Protein AF-A0A6N7WVG4-F1 (afdb_monomer)

Foldseek 3Di:
DVVLVVVWDFDPVCVVVVHTDIDPPSCVVVVVVVCCCVPPVDDPPDDPDDD

Secondary structure (DSSP, 8-state):
-HHHHTT--B-HHHHTTT---B-SSS-HHHHHHHHHIIIII--TT------

Mean predicted aligned error: 9.09 Å

Nearest PDB structures (foldseek):
  5oee-assembly6_F  TM=9.644E-01  e=5.092E-03  Deep-sea thermophilic phage D6E
  5oee-assembly3_C  TM=9.538E-01  e=5.464E-03  Deep-sea thermophilic phage D6E
  5oeb-assembly3_C  TM=9.509E-01  e=5.464E-03  Deep-sea thermophilic phage D6E
  5oea-assembly3_C  TM=9.498E-01  e=6.750E-03  Deep-sea thermophilic phage D6E

pLDDT: mean 75.27, std 10.58, range [40.97, 86.88]

Sequence (51 aa):
TIKEFSSYTWDEKAVDRGEDKPVKEYDHAMDAVRYFCYTIIRKRGLRLSEE

Solvent-accessible surface area (backbone atoms only — not comparable to full-atom values): 3344 Å² total; per-residue (Å²): 100,78,71,34,69,77,58,69,50,70,31,66,75,32,52,79,71,76,38,95,46,67,50,98,53,74,43,71,63,55,52,53,49,50,50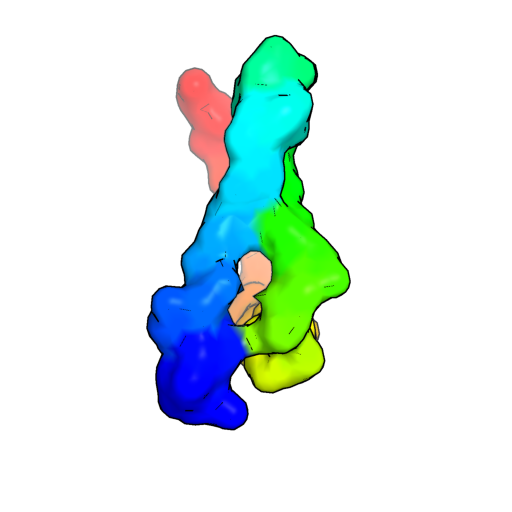,46,42,62,70,73,67,53,66,92,79,80,71,85,78,84,130

Structure (mmCIF, N/CA/C/O backbone):
data_AF-A0A6N7WVG4-F1
#
_entry.id   AF-A0A6N7WVG4-F1
#
loop_
_atom_site.group_PDB
_atom_site.id
_atom_site.type_symbol
_atom_site.label_atom_id
_atom_site.label_alt_id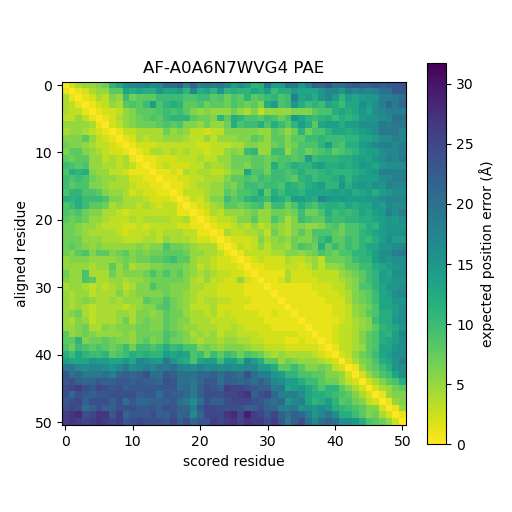
_atom_site.label_comp_id
_atom_site.label_asym_id
_atom_site.label_entity_id
_atom_site.label_seq_id
_atom_site.pdbx_PDB_ins_code
_atom_site.Cartn_x
_atom_site.Cartn_y
_atom_site.Cartn_z
_atom_site.occupancy
_atom_site.B_iso_or_equiv
_atom_site.auth_seq_id
_atom_site.auth_comp_id
_atom_site.auth_asym_id
_atom_site.auth_atom_id
_atom_site.pdbx_PDB_model_num
ATOM 1 N N . THR A 1 1 ? 4.262 -6.811 7.800 1.00 59.44 1 THR A N 1
ATOM 2 C CA . THR A 1 1 ? 3.837 -7.572 6.606 1.00 59.44 1 THR A CA 1
ATOM 3 C C . THR A 1 1 ? 2.460 -8.212 6.756 1.00 59.44 1 THR A C 1
ATOM 5 O O . THR A 1 1 ? 1.509 -7.542 6.405 1.00 59.44 1 THR A O 1
ATOM 8 N N . ILE A 1 2 ? 2.264 -9.423 7.317 1.00 70.81 2 ILE A N 1
ATOM 9 C CA . ILE A 1 2 ? 0.918 -10.072 7.361 1.00 70.81 2 ILE A CA 1
ATOM 10 C C . ILE A 1 2 ? -0.132 -9.224 8.104 1.00 70.81 2 ILE A C 1
ATOM 12 O O . ILE A 1 2 ? -1.258 -9.093 7.639 1.00 70.81 2 ILE A O 1
ATOM 16 N N . LYS A 1 3 ? 0.255 -8.597 9.220 1.00 67.00 3 LYS A N 1
ATOM 17 C CA . LYS A 1 3 ? -0.631 -7.715 9.998 1.00 67.00 3 LYS A CA 1
ATOM 18 C C . LYS A 1 3 ? -0.996 -6.410 9.276 1.00 67.00 3 LYS A C 1
ATOM 20 O O . LYS A 1 3 ? -2.036 -5.840 9.557 1.00 67.00 3 LYS A O 1
ATOM 25 N N . GLU A 1 4 ? -0.154 -5.942 8.356 1.00 62.03 4 GLU A N 1
ATOM 26 C CA . GLU A 1 4 ? -0.413 -4.717 7.581 1.00 62.03 4 GLU A CA 1
ATOM 27 C C . GLU A 1 4 ? -1.394 -5.000 6.439 1.00 62.03 4 GLU A C 1
ATOM 29 O O . GLU A 1 4 ? -2.293 -4.208 6.189 1.00 62.03 4 GLU A O 1
ATOM 34 N N . PHE A 1 5 ? -1.309 -6.185 5.823 1.00 65.62 5 PHE A N 1
ATOM 35 C CA . PHE A 1 5 ? -2.298 -6.627 4.835 1.00 65.62 5 PHE A CA 1
ATOM 36 C C . PHE A 1 5 ? -3.710 -6.760 5.421 1.00 65.62 5 PHE A C 1
ATOM 38 O O . PHE A 1 5 ? -4.677 -6.485 4.719 1.00 65.62 5 PHE A O 1
ATOM 45 N N . SER A 1 6 ? -3.848 -7.148 6.695 1.00 70.44 6 SER A N 1
ATOM 46 C CA . SER A 1 6 ? -5.160 -7.220 7.359 1.00 70.44 6 SER A CA 1
ATOM 47 C C . SER A 1 6 ? -5.738 -5.860 7.759 1.00 70.44 6 SER A C 1
ATOM 49 O O . SER A 1 6 ? -6.905 -5.797 8.133 1.00 70.44 6 SER A O 1
ATOM 51 N N . SER A 1 7 ? -4.937 -4.794 7.721 1.00 73.94 7 SER A N 1
ATOM 52 C CA . SER A 1 7 ? -5.318 -3.458 8.198 1.00 73.94 7 SER A CA 1
ATOM 53 C C . SER A 1 7 ? -5.359 -2.409 7.087 1.00 73.94 7 SER A C 1
ATOM 55 O O . SER A 1 7 ? -5.576 -1.238 7.375 1.00 73.94 7 SER A O 1
ATOM 57 N N . TYR A 1 8 ? -5.181 -2.808 5.825 1.00 69.94 8 TYR A N 1
ATOM 58 C CA . TYR A 1 8 ? -5.336 -1.896 4.699 1.00 69.94 8 TYR A CA 1
ATOM 59 C C . TYR A 1 8 ? -6.803 -1.615 4.411 1.00 69.94 8 TYR A C 1
ATOM 61 O O . TYR A 1 8 ? -7.547 -2.508 4.003 1.00 69.94 8 TYR A O 1
ATOM 69 N N . THR A 1 9 ? -7.209 -0.365 4.592 1.00 79.94 9 THR A N 1
ATOM 70 C CA . THR A 1 9 ? -8.590 0.069 4.393 1.00 79.94 9 THR A CA 1
ATOM 71 C C . THR A 1 9 ? -8.654 1.329 3.539 1.00 79.94 9 THR A C 1
ATOM 73 O O . THR A 1 9 ? -7.704 2.113 3.462 1.00 79.94 9 THR A O 1
ATOM 76 N N . TRP A 1 10 ? -9.799 1.528 2.893 1.00 81.62 10 TRP A N 1
ATOM 77 C CA . TRP A 1 10 ? -10.103 2.734 2.127 1.00 81.62 10 TRP A CA 1
ATOM 78 C C . TRP A 1 10 ? -10.567 3.865 3.050 1.00 81.62 10 TRP A C 1
ATOM 80 O O . TRP A 1 10 ? -11.213 3.613 4.065 1.00 81.62 10 TRP A O 1
ATOM 90 N N . ASP A 1 11 ? -10.212 5.107 2.714 1.00 83.75 11 ASP A N 1
ATOM 91 C CA . ASP A 1 11 ? -10.675 6.291 3.443 1.00 83.75 11 ASP A CA 1
ATOM 92 C C . ASP A 1 11 ? -12.134 6.584 3.065 1.00 83.75 11 ASP A C 1
ATOM 94 O O . ASP A 1 11 ? -12.418 7.084 1.978 1.00 83.75 1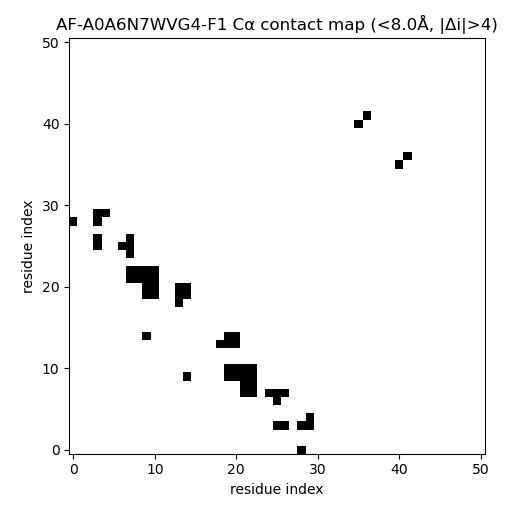1 ASP A O 1
ATOM 98 N N . GLU A 1 12 ? -13.061 6.295 3.978 1.00 83.25 12 GLU A N 1
ATOM 99 C CA . GLU A 1 12 ? -14.504 6.490 3.776 1.00 83.25 12 GLU A CA 1
ATOM 100 C C . GLU A 1 12 ? -14.859 7.936 3.390 1.00 83.25 12 GLU A C 1
ATOM 102 O O . GLU A 1 12 ? -15.693 8.164 2.519 1.00 83.25 12 GLU A O 1
ATOM 107 N N . LYS A 1 13 ? -14.155 8.937 3.937 1.00 81.00 13 LYS A N 1
ATOM 108 C CA . LYS A 1 13 ? -14.403 10.345 3.584 1.00 81.00 13 LYS A CA 1
ATOM 109 C C . LYS A 1 13 ? -13.918 10.673 2.178 1.00 81.00 13 LYS A C 1
ATOM 111 O O . LYS A 1 13 ? -14.326 11.684 1.613 1.00 81.00 13 LYS A O 1
ATOM 116 N N . ALA A 1 14 ? -12.953 9.920 1.659 1.00 76.56 14 ALA A N 1
ATOM 117 C CA . ALA A 1 14 ? -12.492 10.048 0.284 1.00 76.56 14 ALA A CA 1
ATOM 118 C C . ALA A 1 14 ? -13.522 9.506 -0.694 1.00 76.56 14 ALA A C 1
ATOM 120 O O . ALA A 1 14 ? -13.833 10.190 -1.667 1.00 76.56 14 ALA A O 1
ATOM 121 N N . VAL A 1 15 ? -14.119 8.361 -0.361 1.00 79.19 15 VAL A N 1
ATOM 122 C CA . VAL A 1 15 ? -15.212 7.761 -1.130 1.00 79.19 15 VAL A CA 1
ATOM 123 C C . VAL A 1 15 ? -16.375 8.747 -1.269 1.00 79.19 15 VAL 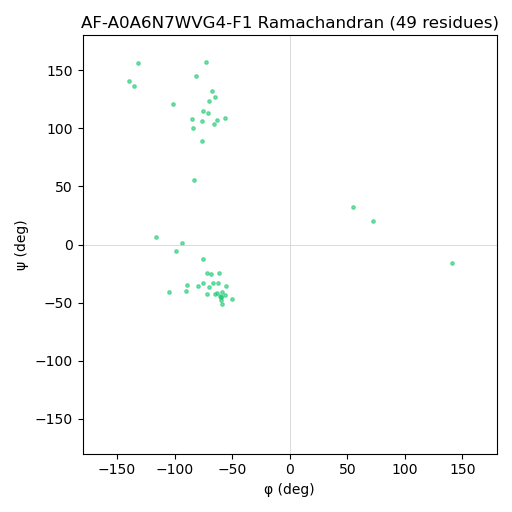A C 1
ATOM 125 O O . VAL A 1 15 ? -16.851 8.968 -2.380 1.00 79.19 15 VAL A O 1
ATOM 128 N N . ASP A 1 16 ? -16.745 9.447 -0.192 1.00 80.56 16 ASP A N 1
ATOM 129 C CA . ASP A 1 16 ? -17.791 10.486 -0.224 1.00 80.56 16 ASP A CA 1
ATOM 130 C C . ASP A 1 16 ? -17.472 11.665 -1.164 1.00 80.56 16 ASP A C 1
ATOM 132 O O . ASP A 1 16 ? -18.373 12.361 -1.634 1.00 80.56 16 ASP A O 1
ATOM 136 N N . ARG A 1 17 ? -16.186 11.910 -1.447 1.00 84.50 17 ARG A N 1
ATOM 137 C CA . ARG A 1 17 ? -15.719 12.932 -2.400 1.00 84.50 17 ARG A CA 1
ATOM 138 C C . ARG A 1 17 ? -15.498 12.380 -3.814 1.00 84.50 17 ARG A C 1
ATOM 140 O O . ARG A 1 17 ? -15.087 13.141 -4.686 1.00 84.50 17 ARG A O 1
ATOM 147 N N . GLY A 1 18 ? -15.755 11.091 -4.046 1.00 83.44 18 GLY A N 1
ATOM 148 C CA . GLY A 1 18 ? -15.446 10.404 -5.303 1.00 83.44 18 GLY A CA 1
ATOM 149 C C . GLY A 1 18 ? -13.948 10.156 -5.519 1.00 83.44 18 GLY A C 1
ATOM 150 O O . GLY A 1 18 ? -13.513 9.984 -6.654 1.00 83.44 18 GLY A O 1
ATOM 151 N N . GLU A 1 19 ? -13.145 10.187 -4.453 1.00 81.69 19 GLU A N 1
ATOM 152 C CA . GLU A 1 19 ? -11.704 9.930 -4.478 1.00 81.69 19 GLU A CA 1
ATOM 153 C C . GLU A 1 19 ? -11.402 8.506 -3.992 1.00 81.69 19 GLU A C 1
ATOM 155 O O . GLU A 1 19 ? -11.634 8.184 -2.826 1.00 81.69 19 GLU A O 1
ATOM 160 N N . ASP A 1 20 ? -10.759 7.688 -4.825 1.00 80.06 20 ASP A N 1
ATOM 161 C CA . ASP A 1 20 ? -10.210 6.405 -4.381 1.00 80.06 20 ASP A CA 1
ATOM 162 C C . ASP A 1 20 ? -8.826 6.608 -3.759 1.00 80.06 20 ASP A C 1
ATOM 164 O O . ASP A 1 20 ? -7.812 6.720 -4.458 1.00 80.06 20 ASP A O 1
ATOM 168 N N . LYS A 1 21 ? -8.755 6.629 -2.421 1.00 84.00 21 LYS A N 1
ATOM 169 C CA . LYS A 1 21 ? -7.472 6.614 -1.701 1.00 84.00 21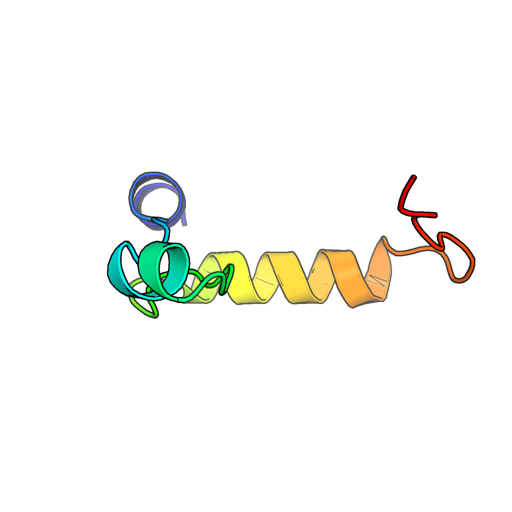 LYS A CA 1
ATOM 170 C C . LYS A 1 21 ? -7.480 5.729 -0.446 1.00 84.00 21 LYS A C 1
ATOM 172 O O . LYS A 1 21 ? -8.458 5.732 0.306 1.00 84.00 21 LYS A O 1
ATOM 177 N N . PRO A 1 22 ? -6.388 4.994 -0.182 1.00 85.19 22 PRO A N 1
ATOM 178 C CA . PRO A 1 22 ? -6.236 4.252 1.061 1.00 85.19 22 PRO A CA 1
ATOM 179 C C . PRO A 1 22 ? -5.957 5.180 2.250 1.00 85.19 22 PRO A C 1
ATOM 181 O O . PRO A 1 22 ? -5.429 6.285 2.087 1.00 85.19 22 PRO A O 1
ATOM 184 N N . VAL A 1 23 ? -6.260 4.705 3.460 1.00 84.19 23 VAL A N 1
ATOM 185 C CA . VAL A 1 23 ? -5.835 5.358 4.706 1.00 84.19 23 VAL A CA 1
ATOM 186 C C . VAL A 1 23 ? -4.313 5.243 4.842 1.00 84.19 23 VAL A C 1
ATOM 188 O O . VAL A 1 23 ? -3.749 4.162 4.676 1.00 84.19 23 VAL A O 1
ATOM 191 N N . LYS A 1 24 ? -3.636 6.353 5.163 1.00 81.56 24 LYS A N 1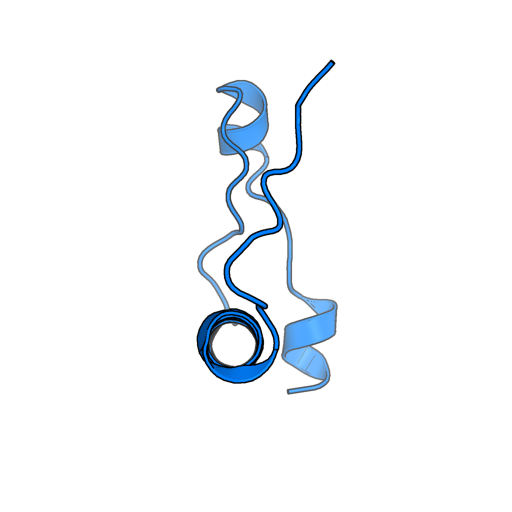
ATOM 192 C CA . LYS A 1 24 ? -2.169 6.421 5.286 1.00 81.56 24 LYS A CA 1
ATOM 193 C C . LYS A 1 24 ? -1.676 5.956 6.660 1.00 81.56 24 LYS A C 1
ATOM 195 O O . LYS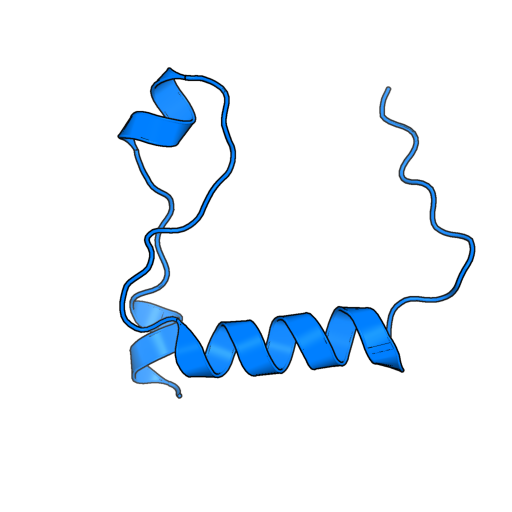 A 1 24 ? -1.005 6.692 7.382 1.00 81.56 24 LYS A O 1
ATOM 200 N N . GLU A 1 25 ? -2.050 4.740 7.030 1.00 77.94 25 GLU A N 1
ATOM 201 C CA . GLU A 1 25 ? -1.629 4.084 8.265 1.00 77.94 25 GLU A CA 1
ATOM 202 C C . GLU A 1 25 ? -1.226 2.640 7.959 1.00 77.94 25 GLU A C 1
ATOM 204 O O . GLU A 1 25 ? -1.907 1.942 7.213 1.00 77.94 25 GLU A O 1
ATOM 209 N N . TYR A 1 26 ? -0.107 2.183 8.535 1.00 75.06 26 TYR A N 1
ATOM 210 C CA . TYR A 1 26 ? 0.399 0.811 8.365 1.00 75.06 26 TYR A CA 1
ATOM 211 C C . TYR A 1 26 ? 0.606 0.373 6.894 1.00 75.06 26 TYR A C 1
ATOM 213 O O . TYR A 1 26 ? 0.479 -0.805 6.566 1.00 75.06 26 TYR A O 1
ATOM 221 N N . ASP A 1 27 ? 0.970 1.301 6.003 1.00 76.06 27 ASP A N 1
ATOM 222 C CA . ASP A 1 27 ? 1.019 1.092 4.548 1.00 76.06 27 ASP A CA 1
ATOM 223 C C . ASP A 1 27 ? 2.419 0.778 3.981 1.00 76.06 27 ASP A C 1
ATOM 225 O O . ASP A 1 27 ? 2.535 0.411 2.813 1.00 76.06 27 ASP A O 1
ATOM 229 N N . HIS A 1 28 ? 3.480 0.821 4.795 1.00 79.62 28 HIS A N 1
ATOM 230 C CA . HIS A 1 28 ? 4.878 0.658 4.360 1.00 79.62 28 HIS A CA 1
ATOM 231 C C . HIS A 1 28 ? 5.130 -0.582 3.483 1.00 79.62 28 HIS A C 1
ATOM 233 O O . HIS A 1 28 ? 5.786 -0.499 2.441 1.00 79.62 28 HIS A O 1
ATOM 239 N N . ALA A 1 29 ? 4.609 -1.747 3.886 1.00 81.56 29 ALA A N 1
ATOM 240 C CA . ALA A 1 29 ? 4.779 -2.981 3.120 1.00 81.56 29 ALA A CA 1
ATOM 241 C C . ALA A 1 29 ? 3.993 -2.975 1.800 1.00 81.56 29 ALA A C 1
ATOM 243 O O . ALA A 1 29 ? 4.485 -3.488 0.795 1.00 81.56 29 ALA A O 1
ATOM 244 N N . MET A 1 30 ? 2.794 -2.391 1.771 1.00 81.38 30 MET A N 1
ATOM 245 C CA . MET A 1 30 ? 2.011 -2.312 0.536 1.00 81.38 30 MET A CA 1
ATOM 246 C C . MET A 1 30 ? 2.540 -1.268 -0.420 1.00 81.38 30 MET A C 1
ATOM 248 O O . MET A 1 30 ? 2.500 -1.503 -1.622 1.00 81.38 30 MET A O 1
ATOM 252 N N . ASP A 1 31 ? 3.086 -0.167 0.082 1.00 83.88 31 ASP A N 1
ATOM 253 C CA . ASP A 1 31 ? 3.768 0.814 -0.749 1.00 83.88 31 ASP A CA 1
ATOM 254 C C . ASP A 1 31 ? 4.967 0.184 -1.460 1.00 83.88 31 ASP A C 1
ATOM 256 O O . ASP A 1 31 ? 5.104 0.320 -2.678 1.00 83.88 31 ASP A O 1
ATOM 260 N N . ALA A 1 32 ? 5.774 -0.606 -0.747 1.00 84.50 32 ALA A N 1
ATOM 261 C CA . ALA A 1 32 ? 6.875 -1.353 -1.351 1.00 84.50 32 ALA A CA 1
ATOM 262 C C . ALA A 1 32 ? 6.393 -2.329 -2.446 1.00 84.50 32 ALA A C 1
ATOM 264 O O . ALA A 1 32 ? 6.957 -2.360 -3.543 1.00 84.50 32 ALA A O 1
ATOM 265 N N . VAL A 1 33 ? 5.320 -3.088 -2.187 1.00 85.88 33 VAL A N 1
ATOM 266 C CA . VAL A 1 33 ? 4.726 -4.013 -3.171 1.00 85.88 33 VAL A CA 1
ATOM 267 C C . VAL A 1 33 ? 4.144 -3.258 -4.368 1.00 85.88 33 VAL A C 1
ATOM 269 O O . VAL A 1 33 ? 4.370 -3.651 -5.512 1.00 85.88 33 VAL A O 1
ATOM 272 N N . ARG A 1 34 ? 3.446 -2.145 -4.137 1.00 86.44 34 ARG A N 1
ATOM 273 C CA . ARG A 1 34 ? 2.880 -1.283 -5.180 1.00 86.44 34 ARG A CA 1
ATOM 274 C C . ARG A 1 34 ? 3.974 -0.752 -6.096 1.00 86.44 34 ARG A C 1
ATOM 276 O O . ARG A 1 34 ? 3.836 -0.852 -7.316 1.00 86.44 34 ARG A O 1
ATOM 283 N N . TYR A 1 35 ? 5.071 -0.240 -5.537 1.00 86.88 35 TYR A N 1
ATOM 284 C CA . TYR A 1 35 ? 6.212 0.225 -6.326 1.00 86.88 35 TYR A CA 1
ATOM 285 C C . TYR A 1 35 ? 6.859 -0.905 -7.122 1.00 86.88 35 TYR A C 1
ATOM 287 O O . TYR A 1 35 ? 7.153 -0.715 -8.304 1.00 86.88 35 TYR A O 1
ATOM 295 N N . PHE A 1 36 ? 7.026 -2.089 -6.528 1.00 85.81 36 PHE A N 1
ATOM 296 C CA . PHE A 1 36 ? 7.533 -3.262 -7.238 1.00 85.81 36 PHE A CA 1
ATOM 297 C C . PHE A 1 36 ? 6.638 -3.638 -8.427 1.00 85.81 36 PHE A C 1
ATOM 299 O O . PHE A 1 36 ? 7.121 -3.730 -9.557 1.00 85.81 36 PHE A O 1
ATOM 306 N N . CYS A 1 37 ? 5.327 -3.771 -8.213 1.00 84.94 37 CYS A N 1
ATOM 307 C CA . CYS A 1 37 ? 4.369 -4.089 -9.271 1.00 84.94 37 CYS A CA 1
ATOM 308 C C . CYS A 1 37 ? 4.374 -3.036 -10.383 1.00 84.94 37 CYS A C 1
ATOM 310 O O . CYS A 1 37 ? 4.422 -3.374 -11.567 1.00 84.94 37 CYS A O 1
ATOM 312 N N . TYR A 1 38 ? 4.370 -1.755 -10.016 1.00 82.44 38 TYR A N 1
ATOM 313 C CA . TYR A 1 38 ? 4.350 -0.659 -10.979 1.00 82.44 38 TYR A CA 1
ATOM 314 C C . TYR A 1 38 ? 5.638 -0.565 -11.803 1.00 82.44 38 TYR A C 1
ATOM 316 O O . TYR A 1 38 ? 5.592 -0.186 -12.970 1.00 82.44 38 TYR A O 1
ATOM 324 N N . THR A 1 39 ? 6.778 -0.907 -11.204 1.00 81.12 39 THR A N 1
ATOM 325 C CA . THR A 1 39 ? 8.095 -0.737 -11.831 1.00 81.12 39 THR A CA 1
ATOM 326 C C . THR A 1 39 ? 8.518 -1.965 -12.631 1.00 81.12 39 THR A C 1
ATOM 328 O O . THR A 1 39 ? 9.093 -1.823 -13.706 1.00 81.12 39 THR A O 1
ATOM 331 N N . ILE A 1 40 ? 8.242 -3.168 -12.120 1.00 82.50 40 ILE A N 1
ATOM 332 C CA . ILE A 1 40 ? 8.762 -4.426 -12.673 1.00 82.50 40 ILE A CA 1
ATOM 333 C C . ILE A 1 40 ? 7.691 -5.206 -13.439 1.00 82.50 40 ILE A C 1
ATOM 335 O O . ILE A 1 40 ? 7.975 -5.758 -14.500 1.00 82.50 40 ILE A O 1
ATOM 339 N N . ILE A 1 41 ? 6.456 -5.256 -12.928 1.00 81.31 41 ILE A N 1
ATOM 340 C CA . ILE A 1 41 ? 5.386 -6.091 -13.505 1.00 81.31 41 ILE A CA 1
ATOM 341 C C . ILE A 1 41 ? 4.601 -5.336 -14.586 1.00 81.31 41 ILE A C 1
ATOM 343 O O . ILE A 1 41 ? 4.173 -5.935 -15.577 1.00 81.31 41 ILE A O 1
ATOM 347 N N . ARG A 1 42 ? 4.406 -4.019 -14.436 1.00 72.50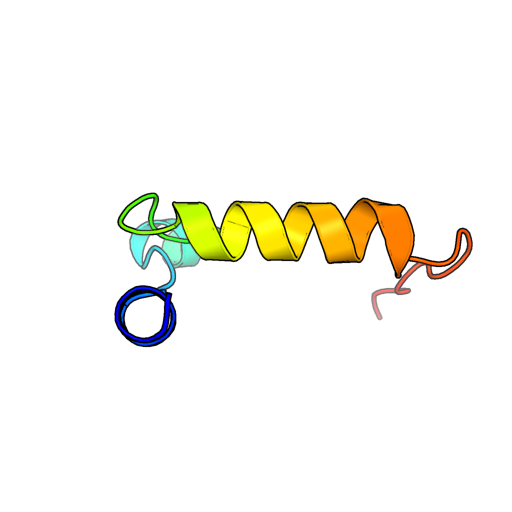 42 ARG A N 1
ATOM 348 C CA . ARG A 1 42 ? 3.610 -3.220 -15.377 1.00 72.50 42 ARG A CA 1
ATOM 349 C C . ARG A 1 42 ? 4.278 -3.159 -16.758 1.00 72.50 42 ARG A C 1
ATOM 351 O O . ARG A 1 42 ? 5.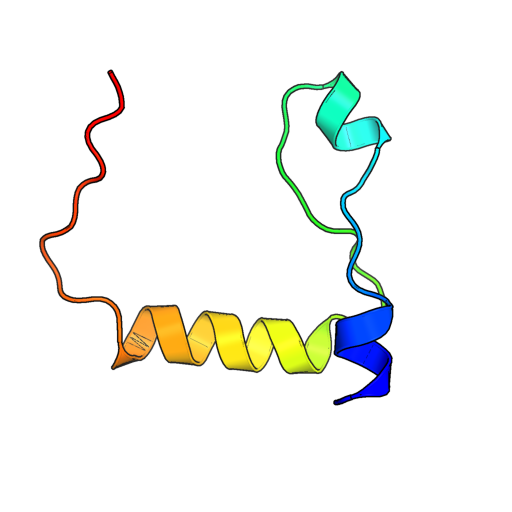193 -2.375 -16.998 1.00 72.50 42 ARG A O 1
ATOM 358 N N . LYS A 1 43 ? 3.758 -3.930 -17.718 1.00 67.06 43 LYS A N 1
ATOM 359 C CA . LYS A 1 43 ? 4.106 -3.784 -19.140 1.00 67.06 43 LYS A CA 1
ATOM 360 C C . LYS A 1 43 ? 3.627 -2.422 -19.661 1.00 67.06 43 LYS A C 1
ATOM 362 O O . LYS A 1 43 ? 2.449 -2.079 -19.548 1.00 67.06 43 LYS A O 1
ATOM 367 N N . ARG A 1 44 ? 4.536 -1.654 -20.271 1.00 63.25 44 ARG A N 1
ATOM 368 C CA . ARG A 1 44 ? 4.219 -0.445 -21.055 1.00 63.25 44 ARG A CA 1
ATOM 369 C C . ARG A 1 44 ? 3.218 -0.823 -22.159 1.00 63.25 44 ARG A C 1
ATOM 371 O O . ARG A 1 44 ? 3.595 -1.525 -23.088 1.00 63.25 44 ARG A O 1
ATOM 378 N N . GLY A 1 45 ? 1.957 -0.397 -22.039 1.00 60.78 45 GLY A N 1
ATOM 379 C CA . GLY A 1 45 ? 0.929 -0.607 -23.073 1.00 60.78 45 GLY A CA 1
ATOM 380 C C . GLY A 1 45 ? -0.478 -0.953 -22.575 1.00 60.78 45 GLY A C 1
ATOM 381 O O . GLY A 1 45 ? -1.425 -0.798 -23.336 1.00 60.78 45 GLY A O 1
ATOM 382 N N . LEU A 1 46 ? -0.654 -1.356 -21.310 1.00 59.97 46 LEU A N 1
ATOM 383 C CA . LEU A 1 46 ? -1.995 -1.507 -20.728 1.00 59.97 46 LEU A CA 1
ATOM 384 C C . LEU A 1 46 ? -2.571 -0.125 -20.388 1.00 59.97 46 LEU A C 1
ATOM 386 O O . LEU A 1 46 ? -2.362 0.408 -19.295 1.00 59.97 46 LEU A O 1
ATOM 390 N N . ARG A 1 47 ? -3.264 0.471 -21.361 1.00 58.88 47 ARG A N 1
ATOM 391 C CA . ARG A 1 47 ? -4.276 1.499 -21.122 1.00 58.88 47 ARG A CA 1
ATOM 392 C C . ARG A 1 47 ? -5.564 0.741 -20.825 1.00 58.88 47 ARG A C 1
ATOM 394 O O . ARG A 1 47 ? -6.102 0.102 -21.722 1.00 58.88 47 ARG A O 1
ATOM 401 N N . LEU A 1 48 ? -6.002 0.759 -19.570 1.00 60.59 48 LEU A N 1
ATOM 402 C CA . LEU A 1 48 ? -7.375 0.385 -19.254 1.00 60.59 48 LEU A CA 1
ATOM 403 C C . LEU A 1 48 ? -8.244 1.432 -19.957 1.00 60.59 48 LEU A C 1
ATOM 405 O O . LEU A 1 48 ? -8.171 2.615 -19.631 1.00 60.59 48 LEU A O 1
ATOM 409 N N . SER A 1 49 ? -8.915 1.035 -21.033 1.00 55.81 49 SER A N 1
ATOM 410 C CA . SER A 1 49 ? -10.009 1.820 -21.587 1.00 55.81 49 SER A CA 1
ATOM 411 C C . SER A 1 49 ? -11.162 1.692 -20.603 1.00 55.81 49 SER A C 1
ATOM 413 O O . SER A 1 49 ? -11.662 0.587 -20.404 1.00 55.81 49 SER A O 1
ATOM 415 N N . GLU A 1 50 ? -11.513 2.792 -19.950 1.00 51.94 50 GLU A N 1
ATOM 416 C CA . GLU A 1 50 ? -12.790 2.913 -19.254 1.00 51.94 50 GLU A CA 1
ATOM 417 C C . GLU A 1 50 ? -13.884 2.996 -20.332 1.00 51.94 50 GLU A C 1
ATOM 419 O O . GLU A 1 50 ? -13.768 3.810 -21.256 1.00 51.94 50 GLU A O 1
ATOM 424 N N . GLU A 1 51 ? -14.858 2.082 -20.271 1.00 40.97 51 GLU A N 1
ATOM 425 C CA . GLU A 1 51 ? -16.167 2.211 -20.934 1.00 40.97 51 GLU A CA 1
ATOM 426 C C . GLU A 1 51 ? -17.087 3.103 -20.098 1.00 40.97 51 GLU A C 1
ATOM 428 O O . GLU A 1 51 ? -17.043 2.980 -18.851 1.00 40.97 51 GLU A O 1
#

Radius of gyration: 13.67 Å; Cα contacts (8 Å, |Δi|>4): 30; chains: 1; bounding box: 27×23×33 Å